Protein AF-A0A0R2RCE5-F1 (afdb_monomer_lite)

Radius of gyration: 25.69 Å; chains: 1; bounding box: 34×38×86 Å

Structure (mmCIF, N/CA/C/O backbone):
data_AF-A0A0R2RCE5-F1
#
_entry.id   AF-A0A0R2RCE5-F1
#
loop_
_atom_site.group_PDB
_atom_site.id
_atom_site.type_symbol
_atom_site.label_atom_id
_atom_site.label_alt_id
_atom_site.label_comp_id
_atom_site.label_asym_id
_atom_site.label_entity_id
_atom_site.label_seq_id
_atom_site.pdbx_PDB_ins_code
_atom_site.Cartn_x
_atom_site.Cartn_y
_atom_site.Cartn_z
_atom_site.occupancy
_atom_site.B_iso_or_equiv
_atom_site.auth_seq_id
_atom_site.auth_comp_id
_atom_site.auth_asym_id
_atom_site.auth_atom_id
_atom_site.pdbx_PDB_model_num
ATOM 1 N N . MET A 1 1 ? -6.340 14.696 70.735 1.00 50.94 1 MET A N 1
ATOM 2 C CA . MET A 1 1 ? -7.039 13.763 69.818 1.00 50.94 1 MET A CA 1
ATOM 3 C C . MET A 1 1 ? -7.741 14.456 68.640 1.00 50.94 1 MET A C 1
ATOM 5 O O . MET A 1 1 ? -7.541 14.007 67.523 1.00 50.94 1 MET A O 1
ATOM 9 N N . LYS A 1 2 ? -8.458 15.586 68.815 1.00 49.97 2 LYS A N 1
ATOM 10 C CA . LYS A 1 2 ? -9.109 16.328 67.699 1.00 49.97 2 LYS A CA 1
ATOM 11 C C . LYS A 1 2 ? -8.175 16.775 66.552 1.00 49.97 2 LYS A C 1
ATOM 13 O O . LYS A 1 2 ? -8.578 16.722 65.399 1.00 49.97 2 LYS A O 1
ATOM 18 N N . LYS A 1 3 ? -6.930 17.183 66.848 1.00 49.25 3 LYS A N 1
ATOM 19 C CA . LYS A 1 3 ? -5.961 17.637 65.8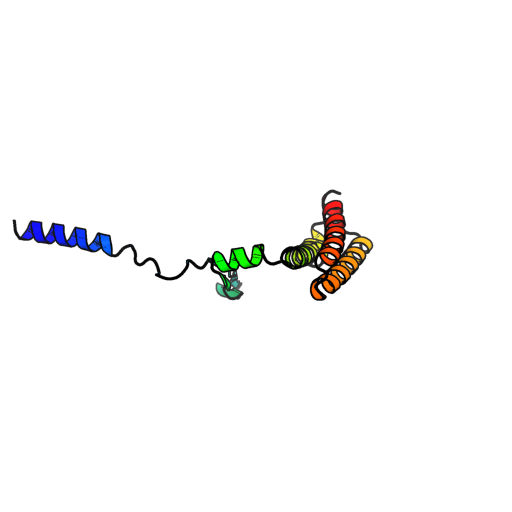24 1.00 49.25 3 LYS A CA 1
ATOM 20 C C . LYS A 1 3 ? -5.342 16.497 65.000 1.00 49.25 3 LYS A C 1
ATOM 22 O O . LYS A 1 3 ? -4.991 16.711 63.850 1.00 49.25 3 LYS A O 1
ATOM 27 N N . ILE A 1 4 ? -5.253 15.294 65.574 1.00 58.97 4 ILE A N 1
ATOM 28 C CA . ILE A 1 4 ? -4.759 14.092 64.880 1.00 58.97 4 ILE A CA 1
ATOM 29 C C . ILE A 1 4 ? -5.860 13.530 63.970 1.00 58.97 4 ILE A C 1
ATOM 31 O O . ILE A 1 4 ? -5.579 13.141 62.843 1.00 58.97 4 ILE A O 1
ATOM 35 N N . LEU A 1 5 ? -7.122 13.587 64.415 1.00 56.50 5 LEU A N 1
ATOM 36 C CA . LEU A 1 5 ? -8.277 13.178 63.612 1.00 56.50 5 LEU A CA 1
ATOM 37 C C . LEU A 1 5 ? -8.403 14.002 62.314 1.00 56.50 5 LEU A C 1
ATOM 39 O O . LEU A 1 5 ? -8.638 13.430 61.257 1.00 56.50 5 LEU A O 1
ATOM 43 N N . LEU A 1 6 ? -8.163 15.319 62.386 1.00 57.59 6 LEU A N 1
ATOM 44 C CA . LEU A 1 6 ? -8.193 16.228 61.229 1.00 57.59 6 LEU A CA 1
ATOM 45 C C . LEU A 1 6 ? -7.090 15.941 60.196 1.00 57.59 6 LEU A C 1
ATOM 47 O O . LEU A 1 6 ? -7.319 16.053 58.992 1.00 57.59 6 LEU A O 1
ATOM 51 N N . LEU A 1 7 ? -5.904 15.551 60.665 1.00 55.38 7 LEU A N 1
ATOM 52 C CA . LEU A 1 7 ? -4.747 15.256 59.818 1.00 55.38 7 LEU A CA 1
ATOM 53 C C . LEU A 1 7 ? -4.936 13.943 59.049 1.00 55.38 7 LEU A C 1
ATOM 55 O O . LEU A 1 7 ? -4.624 13.872 57.864 1.00 55.38 7 LEU A O 1
ATOM 59 N N . VAL A 1 8 ? -5.533 12.938 59.692 1.00 57.84 8 VAL A N 1
ATOM 60 C CA . VAL A 1 8 ? -5.868 11.662 59.046 1.00 57.84 8 VAL A CA 1
ATOM 61 C C . VAL A 1 8 ? -6.969 11.855 57.998 1.00 57.84 8 VAL A C 1
ATOM 63 O O . VAL A 1 8 ? -6.840 11.344 56.890 1.00 57.84 8 VAL A O 1
ATOM 66 N N . THR A 1 9 ? -7.996 12.669 58.265 1.00 56.50 9 THR A N 1
ATOM 67 C CA . THR A 1 9 ? -9.034 12.970 57.259 1.00 56.50 9 THR A CA 1
ATOM 68 C C . THR A 1 9 ? -8.499 13.713 56.031 1.00 56.50 9 THR A C 1
ATOM 70 O O . THR A 1 9 ? -8.963 13.454 54.924 1.00 56.50 9 THR A O 1
ATOM 73 N N . PHE A 1 10 ? -7.495 14.583 56.185 1.00 52.00 10 PHE A N 1
ATOM 74 C CA . PHE A 1 10 ? -6.913 15.329 55.060 1.00 52.00 10 PHE A CA 1
ATOM 75 C C . PHE A 1 10 ? -6.075 14.439 54.124 1.00 52.00 10 PHE A C 1
ATOM 77 O O . PHE A 1 10 ? -6.052 14.665 52.918 1.00 52.00 10 PHE A O 1
ATOM 84 N N . ILE A 1 11 ? -5.437 13.395 54.668 1.00 55.91 11 ILE A N 1
ATOM 85 C CA . ILE A 1 11 ? -4.641 12.420 53.902 1.00 55.91 11 ILE A CA 1
ATOM 86 C C . ILE A 1 11 ? -5.544 11.450 53.118 1.00 55.91 11 ILE A C 1
ATOM 88 O O . ILE A 1 11 ? -5.205 11.038 52.010 1.00 55.91 11 ILE A O 1
ATOM 92 N N . PHE A 1 12 ? -6.726 11.116 53.646 1.00 51.38 12 PHE A N 1
ATOM 93 C CA . PHE A 1 12 ? -7.684 10.283 52.913 1.00 51.38 12 PHE A CA 1
ATOM 94 C C . PHE A 1 12 ? -8.351 11.031 51.748 1.00 51.38 12 PHE A C 1
ATOM 96 O O . PHE A 1 12 ? -8.589 10.426 50.709 1.00 51.38 12 PHE A O 1
ATOM 103 N N . LEU A 1 13 ? -8.591 12.341 51.862 1.00 52.22 13 LEU A N 1
ATOM 104 C CA . LEU A 1 13 ? -9.204 13.147 50.793 1.00 52.22 13 LEU A CA 1
ATOM 105 C C . LEU A 1 13 ? -8.289 13.366 49.573 1.00 52.22 13 LEU A C 1
ATOM 107 O O . LEU A 1 13 ? -8.789 13.439 48.452 1.00 52.22 13 LEU A O 1
ATOM 111 N N . SER A 1 14 ? -6.964 13.412 49.746 1.00 49.91 14 SER A N 1
ATOM 112 C CA . SER A 1 14 ? -6.022 13.583 48.625 1.00 49.91 14 SER A CA 1
ATOM 113 C C . SER A 1 14 ? -5.834 12.320 47.777 1.00 49.91 14 SER A C 1
ATOM 115 O O . SER A 1 14 ? -5.351 12.411 46.651 1.00 49.91 14 SER A O 1
ATOM 117 N N . SER A 1 15 ? -6.259 11.154 48.274 1.00 48.84 15 SER A N 1
ATOM 118 C CA . SER A 1 15 ? -6.153 9.881 47.546 1.00 48.84 15 SER A CA 1
ATOM 119 C C . SER A 1 15 ? -7.288 9.662 46.533 1.00 48.84 15 SER A C 1
ATOM 121 O O . SER A 1 15 ? -7.165 8.813 45.655 1.00 48.84 15 SER A O 1
ATOM 123 N N . PHE A 1 16 ? -8.377 10.438 46.607 1.00 49.19 16 PHE A N 1
ATOM 124 C CA . PHE A 1 16 ? -9.506 10.335 45.669 1.00 49.19 16 PHE A CA 1
ATOM 125 C C . PHE A 1 16 ? -9.383 11.260 44.447 1.00 49.19 16 PHE A C 1
ATOM 127 O O . PHE A 1 16 ? -10.103 11.075 43.471 1.00 49.19 16 PHE A O 1
ATOM 134 N N . ALA A 1 17 ? -8.464 12.232 44.459 1.00 49.66 17 ALA A N 1
ATOM 135 C CA . ALA A 1 17 ? -8.325 13.214 43.377 1.00 49.66 17 ALA A CA 1
ATOM 136 C C . ALA A 1 17 ? -7.426 12.753 42.209 1.00 49.66 17 ALA A C 1
ATOM 138 O O . ALA A 1 17 ? -7.323 13.455 41.207 1.00 49.66 17 ALA A O 1
ATOM 139 N N . ALA A 1 18 ? -6.774 11.587 42.312 1.00 49.12 18 ALA A N 1
ATOM 140 C CA . ALA A 1 18 ? -5.822 11.115 41.300 1.00 49.12 18 ALA A CA 1
ATOM 141 C C . ALA A 1 18 ? -6.466 10.382 40.106 1.00 49.12 18 ALA A C 1
ATOM 143 O O . ALA A 1 18 ? -5.775 10.090 39.136 1.00 49.12 18 ALA A O 1
ATOM 144 N N . ASN A 1 19 ? -7.775 10.115 40.142 1.00 50.50 19 ASN A N 1
ATOM 145 C CA . ASN A 1 19 ? -8.496 9.456 39.051 1.00 50.50 19 ASN A CA 1
ATOM 146 C C . ASN A 1 19 ? -9.570 10.374 38.461 1.00 50.50 19 ASN A C 1
ATOM 148 O O . ASN A 1 19 ? -10.737 10.006 38.377 1.00 50.50 19 ASN A O 1
ATOM 152 N N . ALA A 1 20 ? -9.179 11.559 37.993 1.00 47.56 20 ALA A N 1
ATOM 153 C CA . ALA A 1 20 ? -9.907 12.187 36.894 1.00 47.56 20 ALA A CA 1
ATOM 154 C C . ALA A 1 20 ? -9.504 11.473 35.589 1.00 47.56 20 ALA A C 1
ATOM 156 O O . ALA A 1 20 ? -8.855 12.047 34.717 1.00 47.56 20 ALA A O 1
ATOM 157 N N . ALA A 1 21 ? -9.817 10.176 35.495 1.00 47.44 21 ALA A N 1
ATOM 158 C CA . ALA A 1 21 ? -9.806 9.475 34.223 1.00 47.44 21 ALA A CA 1
ATOM 159 C C . ALA A 1 21 ? -10.918 10.112 33.392 1.00 47.44 21 ALA A C 1
ATOM 161 O O . ALA A 1 21 ? -12.068 10.159 33.825 1.00 47.44 21 ALA A O 1
ATOM 162 N N . SER A 1 22 ? -10.553 10.690 32.251 1.00 53.78 22 SER A N 1
ATOM 163 C CA . SER A 1 22 ? -11.513 11.253 31.313 1.00 53.78 22 SER A CA 1
ATOM 164 C C . SER A 1 22 ? -12.595 10.214 31.033 1.00 53.78 22 SER A C 1
ATOM 166 O O . SER A 1 22 ? -12.288 9.141 30.524 1.00 53.78 22 SER A O 1
ATOM 168 N N . ASP A 1 23 ? -13.844 10.554 31.328 1.00 55.38 23 ASP A N 1
ATOM 169 C CA . ASP A 1 23 ? -15.050 9.739 31.117 1.00 55.38 23 ASP A CA 1
ATOM 170 C C . ASP A 1 23 ? -15.362 9.476 29.618 1.00 55.38 23 ASP A C 1
ATOM 172 O O . ASP A 1 23 ? -16.473 9.114 29.241 1.00 55.38 23 ASP A O 1
ATOM 176 N N . GLY A 1 24 ? -14.392 9.708 28.727 1.00 62.53 24 GLY A N 1
ATOM 177 C CA . GLY A 1 24 ? -14.486 9.499 27.287 1.00 62.53 24 GLY A CA 1
ATOM 178 C C . GLY A 1 24 ? -13.526 8.406 26.828 1.00 62.53 24 GLY A C 1
ATOM 179 O O . GLY A 1 24 ? -12.439 8.260 27.386 1.00 62.53 24 GLY A O 1
ATOM 180 N N . GLU A 1 25 ? -13.920 7.652 25.798 1.00 71.00 25 GLU A N 1
ATOM 181 C CA . GLU A 1 25 ? -13.081 6.619 25.176 1.00 71.00 25 GLU A CA 1
ATOM 182 C C . GLU A 1 25 ? -11.646 7.123 24.953 1.00 71.00 25 GLU A C 1
ATOM 184 O O . GLU A 1 25 ? -11.435 8.197 24.381 1.00 71.00 25 GLU A O 1
ATOM 189 N N . GLN A 1 26 ? -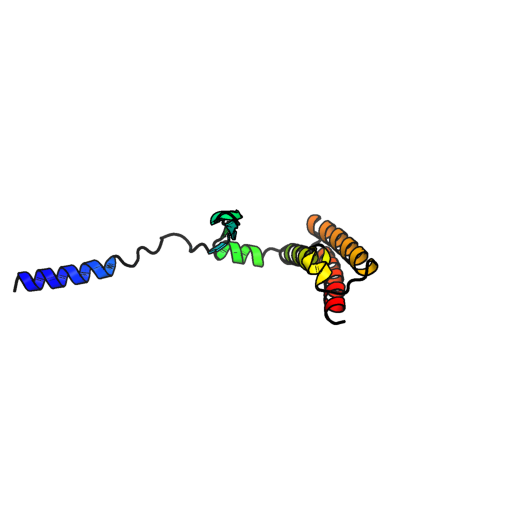10.656 6.351 25.407 1.00 79.56 26 GLN A N 1
ATOM 190 C CA . GLN A 1 26 ? -9.242 6.701 25.301 1.00 79.56 26 GLN A CA 1
ATOM 191 C C . GLN A 1 26 ? -8.852 6.884 23.823 1.00 79.56 26 GLN A C 1
ATOM 193 O O . GLN A 1 26 ? -8.869 5.935 23.038 1.00 79.56 26 GLN A O 1
ATOM 198 N N . LYS A 1 27 ? -8.504 8.117 23.437 1.00 84.44 27 LYS A N 1
ATOM 199 C CA . LYS A 1 27 ? -8.083 8.464 22.071 1.00 84.44 27 LYS A CA 1
ATOM 200 C C . LYS A 1 27 ? -6.565 8.453 21.953 1.00 84.44 27 LYS A C 1
ATOM 202 O O . LYS A 1 27 ? -5.872 9.085 22.748 1.00 84.44 27 LYS A O 1
ATOM 207 N N . ILE A 1 28 ? -6.054 7.794 20.918 1.00 81.38 28 ILE A N 1
ATOM 208 C CA . ILE A 1 28 ? -4.643 7.835 20.534 1.00 81.38 28 ILE A CA 1
ATOM 209 C C . ILE A 1 28 ? -4.482 8.898 19.451 1.00 81.38 28 ILE A C 1
ATOM 211 O O . ILE A 1 28 ? -5.106 8.828 18.392 1.00 81.38 28 ILE A O 1
ATOM 215 N N . CYS A 1 29 ? -3.636 9.893 19.713 1.00 85.06 29 CYS A N 1
ATOM 216 C CA . CYS A 1 29 ? -3.363 10.988 18.789 1.00 85.06 29 CYS A CA 1
ATOM 217 C C . CYS A 1 29 ? -1.989 10.827 18.141 1.00 85.06 29 CYS A C 1
ATOM 219 O O . CYS A 1 29 ? -0.989 10.615 18.821 1.00 85.06 29 CYS A O 1
ATOM 221 N N . SER A 1 30 ? -1.933 10.971 16.817 1.00 79.19 30 SER A N 1
ATOM 222 C CA . SER A 1 30 ? -0.686 10.988 16.050 1.00 79.19 30 SER A CA 1
ATOM 223 C C . SER A 1 30 ? -0.538 12.320 15.320 1.00 79.19 30 SER A C 1
ATOM 225 O O . SER A 1 30 ? -1.430 12.743 14.592 1.00 79.19 30 SER A O 1
ATOM 227 N N . GLY A 1 31 ? 0.596 12.989 15.503 1.00 81.88 31 GLY A N 1
ATOM 228 C CA . GLY A 1 31 ? 0.947 14.256 14.856 1.00 81.88 31 GLY A CA 1
ATOM 229 C C . GLY A 1 31 ? 2.435 14.276 14.522 1.00 81.88 31 GLY A C 1
ATOM 230 O O . GLY A 1 31 ? 3.153 13.336 14.860 1.00 81.88 31 GLY A O 1
ATOM 231 N N . LEU A 1 32 ? 2.895 15.308 13.820 1.00 83.06 32 LEU A N 1
ATOM 232 C CA . LEU A 1 32 ? 4.328 15.558 13.654 1.00 83.06 32 LEU A CA 1
ATOM 233 C C . LEU A 1 32 ? 4.602 17.020 13.979 1.00 83.06 32 LEU A C 1
ATOM 235 O O . LEU A 1 32 ? 3.978 17.910 13.403 1.00 83.06 32 LEU A O 1
ATOM 239 N N . ALA A 1 33 ? 5.549 17.254 14.874 1.00 85.00 33 ALA A N 1
ATOM 240 C CA . ALA A 1 33 ? 6.058 18.576 15.179 1.00 85.00 33 ALA A CA 1
ATOM 241 C C . ALA A 1 33 ? 7.583 18.522 15.182 1.00 85.00 33 ALA A C 1
ATOM 243 O O . ALA A 1 33 ? 8.162 17.535 15.632 1.00 85.00 33 ALA A O 1
ATOM 244 N N . ASN A 1 34 ? 8.202 19.566 14.645 1.00 88.38 34 ASN A N 1
ATOM 245 C CA . ASN A 1 34 ? 9.646 19.686 14.506 1.00 88.38 34 ASN A CA 1
ATOM 246 C C . ASN A 1 34 ? 10.090 21.071 14.978 1.00 88.38 34 ASN A C 1
ATOM 248 O O . ASN A 1 34 ? 9.330 22.038 14.9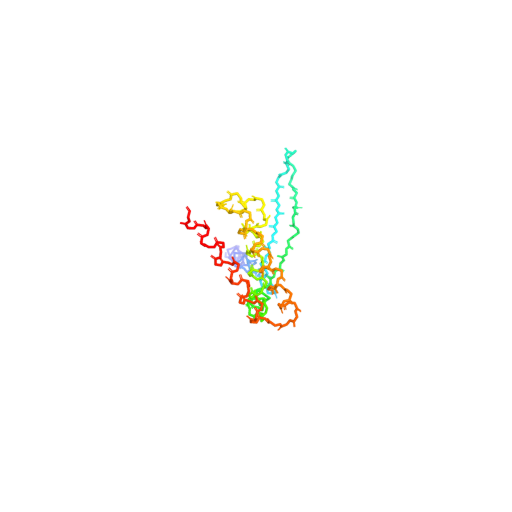16 1.00 88.38 34 ASN A O 1
ATOM 252 N N . TRP A 1 35 ? 11.345 21.161 15.402 1.00 86.19 35 TRP A N 1
ATOM 253 C CA . TRP A 1 35 ? 12.026 22.439 15.569 1.00 86.19 35 TRP A CA 1
ATOM 254 C C . TRP A 1 35 ? 12.435 22.969 14.194 1.00 86.19 35 TRP A C 1
ATOM 256 O O . TRP A 1 35 ? 12.956 22.212 13.372 1.00 86.19 35 TRP A O 1
ATOM 266 N N . THR A 1 36 ? 12.168 24.242 13.922 1.00 84.06 36 THR A N 1
ATOM 267 C CA . THR A 1 36 ? 12.721 24.932 12.755 1.00 84.06 36 THR A CA 1
ATOM 268 C C . THR A 1 36 ? 14.210 25.192 12.959 1.00 84.06 36 THR A C 1
ATOM 270 O O . THR A 1 36 ? 14.709 25.148 14.084 1.00 84.06 36 THR A O 1
ATOM 273 N N . GLU A 1 37 ? 14.923 25.496 11.874 1.00 85.81 37 GLU A N 1
ATOM 274 C CA . GLU A 1 37 ? 16.335 25.902 11.944 1.00 85.81 37 GLU A CA 1
ATOM 275 C C . GLU A 1 37 ? 16.527 27.161 12.809 1.00 85.81 37 GLU A C 1
ATOM 277 O O . GLU A 1 37 ? 17.530 27.283 13.506 1.00 85.81 37 GLU A O 1
ATOM 282 N N . ASP A 1 38 ? 15.510 28.027 12.857 1.00 88.69 38 ASP A N 1
ATOM 283 C CA . ASP A 1 38 ? 15.470 29.241 13.682 1.00 88.69 38 ASP A CA 1
ATOM 284 C C . ASP A 1 38 ? 15.130 28.976 15.165 1.00 88.69 38 ASP A C 1
ATOM 286 O O . ASP A 1 38 ? 15.020 29.908 15.960 1.00 88.69 38 ASP A O 1
ATOM 290 N N . GLY A 1 39 ? 14.936 27.710 15.555 1.00 88.75 39 GLY A N 1
ATOM 291 C CA . GLY A 1 39 ? 14.649 27.312 16.934 1.00 88.75 39 GLY A CA 1
ATOM 292 C C . GLY A 1 39 ? 13.184 27.447 17.364 1.00 88.75 39 GLY A C 1
ATOM 293 O O . GLY A 1 39 ? 12.893 27.358 18.555 1.00 88.75 39 GLY A O 1
ATOM 294 N N . GLU A 1 40 ? 12.241 27.621 16.436 1.00 89.31 40 GLU A N 1
ATOM 295 C CA . GLU A 1 40 ? 10.807 27.634 16.748 1.00 89.31 40 GLU A CA 1
ATOM 296 C C . GLU A 1 40 ? 10.225 26.218 16.690 1.00 89.31 40 GLU A C 1
ATOM 298 O O . GLU A 1 40 ? 10.430 25.481 15.727 1.00 89.31 40 GLU A O 1
ATOM 303 N N . PHE A 1 41 ? 9.433 25.827 17.688 1.00 86.12 41 PHE A N 1
ATOM 304 C CA . PHE A 1 41 ? 8.690 24.570 17.622 1.00 86.12 41 PHE A CA 1
ATOM 305 C C . PHE A 1 41 ? 7.446 24.745 16.742 1.00 86.12 41 PHE A C 1
ATOM 307 O O . PHE A 1 41 ? 6.530 25.487 17.102 1.00 86.12 41 PHE A O 1
ATOM 314 N N . LYS A 1 42 ? 7.390 24.058 15.595 1.00 85.19 42 LYS A N 1
ATOM 315 C CA . LYS A 1 42 ? 6.247 24.107 14.670 1.00 85.19 42 LYS A CA 1
ATOM 316 C C . LYS A 1 42 ? 5.597 22.745 14.506 1.00 85.19 42 LYS A C 1
ATOM 318 O O . LYS A 1 42 ? 6.252 21.733 14.248 1.00 85.19 42 LYS A O 1
ATOM 323 N N . GLN A 1 43 ? 4.271 22.737 14.594 1.00 81.75 43 GLN A N 1
ATOM 324 C CA . GLN A 1 43 ? 3.469 21.585 14.218 1.00 81.75 43 GLN A CA 1
ATOM 325 C C . GLN A 1 43 ? 3.422 21.494 12.691 1.00 81.75 43 GLN A C 1
ATOM 327 O O . GLN A 1 43 ? 2.836 22.333 12.017 1.00 81.75 43 GLN A O 1
ATOM 332 N N . VAL A 1 44 ? 4.092 20.480 12.147 1.00 79.62 44 VAL A N 1
ATOM 333 C CA . VAL A 1 44 ? 4.211 20.243 10.700 1.00 79.62 44 VAL A CA 1
ATOM 334 C C . VAL A 1 44 ? 2.989 19.488 10.175 1.00 79.62 44 VAL A C 1
ATOM 336 O O . VAL A 1 44 ? 2.631 19.601 9.005 1.00 79.62 44 VAL A O 1
ATOM 339 N N 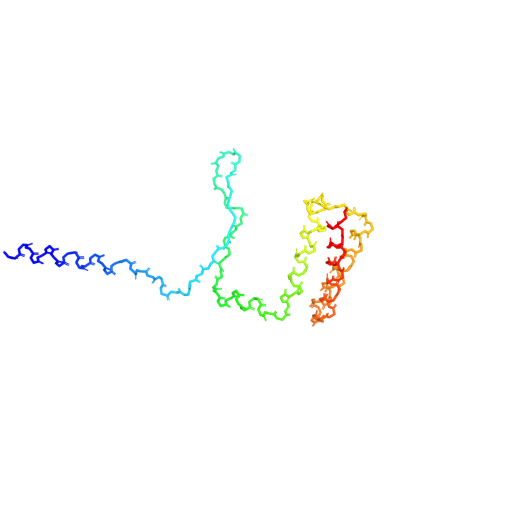. ARG A 1 45 ? 2.343 18.701 11.040 1.00 78.12 45 ARG A N 1
ATOM 340 C CA . ARG A 1 45 ? 1.111 17.983 10.729 1.00 78.12 45 ARG A CA 1
ATOM 341 C C . ARG A 1 45 ? 0.191 17.961 11.939 1.00 78.12 45 ARG A C 1
ATOM 343 O O . ARG A 1 45 ? 0.598 17.504 13.015 1.00 78.12 45 ARG A O 1
ATOM 350 N N . ASP A 1 46 ? -1.048 18.385 11.718 1.00 79.44 46 ASP A N 1
ATOM 351 C CA . ASP A 1 46 ? -2.108 18.350 12.720 1.00 79.44 46 ASP A CA 1
ATOM 352 C C . ASP A 1 46 ? -2.260 16.955 13.324 1.00 79.44 46 ASP A C 1
ATOM 354 O O . ASP A 1 46 ? -2.080 15.927 12.656 1.00 79.44 46 ASP A O 1
ATOM 358 N N . SER A 1 47 ? -2.551 16.920 14.622 1.00 77.88 47 SER A N 1
ATOM 359 C CA . SER A 1 47 ? -2.765 15.674 15.337 1.00 77.88 47 SER A CA 1
ATOM 360 C C . SER A 1 47 ? -4.087 15.058 14.895 1.00 77.88 47 SER A C 1
ATOM 362 O O . SER A 1 47 ? -5.164 15.605 15.124 1.00 77.88 47 SER A O 1
ATOM 364 N N . LYS A 1 48 ? -4.018 13.875 14.286 1.00 83.81 48 LYS A N 1
ATOM 365 C CA . LYS A 1 48 ? -5.196 13.045 14.060 1.00 83.81 48 LYS A CA 1
ATOM 366 C C . LYS A 1 48 ? -5.346 12.099 15.241 1.00 83.81 48 LYS A C 1
ATOM 368 O O . LYS A 1 48 ? -4.465 11.272 15.484 1.00 83.81 48 LYS A O 1
ATOM 373 N N . CYS A 1 49 ? -6.447 12.244 15.962 1.00 87.50 49 CYS A N 1
ATOM 374 C CA . CYS A 1 49 ? -6.829 11.356 17.050 1.00 87.50 49 CYS A CA 1
ATOM 375 C C . CYS A 1 49 ? -7.809 10.301 16.545 1.00 87.50 49 CYS A C 1
ATOM 377 O O . CYS A 1 49 ? -8.669 10.613 15.724 1.00 87.50 49 CYS A O 1
ATOM 379 N N . MET A 1 50 ? -7.668 9.074 17.032 1.00 89.06 50 MET A N 1
ATOM 380 C CA . MET A 1 50 ? -8.628 7.996 16.815 1.00 89.06 50 MET A CA 1
ATOM 381 C C . MET A 1 50 ? -8.846 7.218 18.111 1.00 89.06 50 MET A C 1
ATOM 383 O O . MET A 1 50 ? -7.924 7.107 18.923 1.00 89.06 50 MET A O 1
ATOM 387 N N . THR A 1 51 ? -10.050 6.703 18.325 1.00 90.88 51 THR A N 1
ATOM 388 C CA . THR A 1 51 ? -10.319 5.723 19.385 1.00 90.88 51 THR A CA 1
ATOM 389 C C . THR A 1 51 ? -9.826 4.341 18.956 1.00 90.88 51 THR A C 1
ATOM 391 O O . THR A 1 51 ? -9.601 4.082 17.770 1.00 90.88 51 THR A O 1
ATOM 394 N N . GLU A 1 52 ? -9.677 3.423 19.911 1.00 88.44 52 GLU A N 1
ATOM 395 C CA . GLU A 1 52 ? -9.376 2.021 19.593 1.00 88.44 52 GLU A CA 1
ATOM 396 C C . GLU A 1 52 ? -10.464 1.410 18.694 1.00 88.44 52 GLU A C 1
ATOM 398 O O . GLU A 1 52 ? -10.156 0.707 17.735 1.00 88.44 52 GLU A O 1
ATOM 403 N N . ALA A 1 53 ? -11.738 1.739 18.935 1.00 90.25 53 ALA A N 1
ATOM 404 C CA . ALA A 1 53 ? -12.849 1.261 18.115 1.00 90.25 53 ALA A CA 1
ATOM 405 C C . ALA A 1 53 ? -12.746 1.744 16.656 1.00 90.25 53 ALA A C 1
ATOM 407 O O . ALA A 1 53 ? -12.927 0.954 15.729 1.00 90.25 53 ALA A O 1
ATOM 408 N N . GLU A 1 54 ? -12.398 3.015 16.436 1.00 91.50 54 GLU A N 1
ATOM 409 C CA . GLU A 1 54 ? -12.161 3.565 15.095 1.00 91.50 54 GLU A CA 1
ATOM 410 C C . GLU A 1 54 ? -10.958 2.903 14.412 1.00 91.50 54 GLU A C 1
ATOM 412 O O . GLU A 1 54 ? -11.005 2.609 13.213 1.00 91.50 54 GLU A O 1
ATOM 417 N N . TYR A 1 55 ? -9.889 2.631 15.165 1.00 89.44 55 TYR A N 1
ATOM 418 C CA . TYR A 1 55 ? -8.712 1.939 14.649 1.00 89.44 55 TYR A CA 1
ATOM 419 C C . TYR A 1 55 ? -9.034 0.502 14.223 1.00 89.44 55 TYR A C 1
ATOM 421 O O . TYR A 1 55 ? -8.711 0.100 13.104 1.00 89.44 55 TYR A O 1
ATOM 429 N N . GLN A 1 56 ? -9.743 -0.254 15.063 1.00 92.50 56 GLN A N 1
ATOM 430 C CA . GLN A 1 56 ? -10.192 -1.607 14.734 1.00 92.50 56 GLN A CA 1
ATOM 431 C C . GLN A 1 56 ? -11.158 -1.610 13.545 1.00 92.50 56 GLN A C 1
ATOM 433 O O . GLN A 1 56 ? -11.045 -2.462 12.665 1.00 92.50 56 GLN A O 1
ATOM 438 N N . ALA A 1 57 ? -12.073 -0.643 13.454 1.00 94.31 57 ALA A N 1
ATOM 439 C CA . ALA A 1 57 ? -12.951 -0.500 12.293 1.00 94.31 57 ALA A CA 1
ATOM 440 C C . ALA A 1 57 ? -12.158 -0.228 11.003 1.00 94.31 57 ALA A C 1
ATOM 442 O O . ALA A 1 57 ? -12.479 -0.784 9.953 1.00 94.31 57 ALA A O 1
ATOM 443 N N . TYR A 1 58 ? -11.094 0.577 11.075 1.00 91.31 58 TYR A N 1
ATOM 444 C CA . TYR A 1 58 ? -10.188 0.800 9.950 1.00 91.31 58 TYR A CA 1
ATOM 445 C C . TYR A 1 58 ? -9.454 -0.482 9.534 1.00 91.31 58 TYR A C 1
ATOM 447 O O . TYR A 1 58 ? -9.441 -0.805 8.345 1.00 91.31 58 TYR A O 1
ATOM 455 N N . LEU A 1 59 ? -8.882 -1.235 10.479 1.00 93.31 59 LEU A N 1
ATOM 456 C CA . LEU A 1 59 ? -8.186 -2.495 10.181 1.00 93.31 59 LEU A CA 1
ATOM 457 C C . LEU A 1 59 ? -9.120 -3.553 9.581 1.00 93.31 59 LEU A C 1
ATOM 459 O O . LEU A 1 59 ? -8.722 -4.286 8.680 1.00 93.31 59 LEU A O 1
ATOM 463 N N . ASN A 1 60 ? -10.364 -3.603 10.057 1.00 95.75 60 ASN A N 1
ATOM 464 C CA . ASN A 1 60 ? -11.376 -4.555 9.603 1.00 95.75 60 ASN A CA 1
ATOM 465 C C . ASN A 1 60 ? -12.156 -4.075 8.369 1.00 95.75 60 ASN A C 1
ATOM 467 O O . ASN A 1 60 ? -13.054 -4.777 7.898 1.00 95.75 60 ASN A O 1
ATOM 471 N N . SER A 1 61 ? -11.848 -2.886 7.842 1.00 96.06 61 SER A N 1
ATOM 472 C CA . SER A 1 61 ? -12.523 -2.371 6.653 1.00 96.06 61 SER A CA 1
ATOM 473 C C . SER A 1 61 ? -12.228 -3.259 5.434 1.00 96.06 61 SER A C 1
ATOM 475 O O . SER A 1 61 ? -11.085 -3.686 5.249 1.00 96.06 61 SER A O 1
ATOM 477 N N . PRO A 1 62 ? -13.221 -3.538 4.565 1.00 96.62 62 PRO A N 1
ATOM 478 C CA . PRO A 1 62 ? -13.017 -4.420 3.414 1.00 96.62 62 PRO A CA 1
ATOM 479 C C . PRO A 1 62 ? -11.896 -3.959 2.476 1.00 96.62 62 PRO A C 1
ATOM 481 O O . PRO A 1 62 ? -11.220 -4.784 1.872 1.00 96.62 62 PRO A O 1
ATOM 484 N N . ASP A 1 63 ? -11.685 -2.647 2.366 1.00 96.50 63 ASP A N 1
ATOM 485 C CA . ASP A 1 63 ? -10.690 -2.031 1.490 1.00 96.50 63 ASP A CA 1
ATOM 486 C C . ASP A 1 63 ? -9.349 -1.740 2.189 1.00 96.50 63 ASP A C 1
ATOM 488 O O . ASP A 1 63 ? -8.468 -1.101 1.600 1.00 96.50 63 ASP A O 1
ATOM 492 N N . TYR A 1 64 ? -9.160 -2.223 3.423 1.00 96.69 64 TYR A N 1
ATOM 493 C CA . TYR A 1 64 ? -7.932 -2.032 4.195 1.00 96.69 64 TYR A CA 1
ATOM 494 C C . TYR A 1 64 ? -6.687 -2.440 3.399 1.00 96.69 64 TYR A C 1
ATOM 496 O O . TYR A 1 64 ? -5.739 -1.661 3.298 1.00 96.69 64 TYR A O 1
ATOM 504 N N . LEU A 1 65 ? -6.697 -3.626 2.779 1.00 97.25 65 LEU A N 1
ATOM 505 C CA . LEU A 1 65 ? -5.553 -4.131 2.012 1.00 97.25 65 LEU A CA 1
ATOM 506 C C . LEU A 1 65 ? -5.278 -3.290 0.762 1.00 97.25 65 LEU A C 1
ATOM 508 O O . LEU A 1 65 ? -4.124 -2.953 0.500 1.00 97.25 65 LEU A O 1
ATOM 512 N N . CYS A 1 66 ? -6.323 -2.871 0.044 1.00 97.56 66 CYS A N 1
ATOM 513 C CA . CYS A 1 66 ? -6.201 -1.934 -1.073 1.00 97.56 66 CYS A CA 1
ATOM 514 C C . CYS A 1 66 ? -5.485 -0.643 -0.646 1.00 97.56 66 CYS A C 1
ATOM 516 O O . CYS A 1 66 ? -4.518 -0.230 -1.293 1.00 97.56 66 CYS A O 1
ATOM 518 N N . LYS A 1 67 ? -5.915 -0.021 0.460 1.00 97.00 67 LYS A N 1
ATOM 519 C CA . LYS A 1 67 ? -5.291 1.199 1.005 1.00 97.00 67 LYS A CA 1
ATOM 520 C C . LYS A 1 67 ? -3.860 0.944 1.469 1.00 97.00 67 LYS A C 1
ATOM 522 O O . LYS A 1 67 ? -2.956 1.730 1.181 1.00 97.00 67 LYS A O 1
ATOM 527 N N . TYR A 1 68 ? -3.650 -0.145 2.200 1.00 96.81 68 TYR A N 1
ATOM 528 C CA . TYR A 1 68 ? -2.361 -0.502 2.776 1.00 96.81 68 TYR A CA 1
ATOM 529 C C . TYR A 1 68 ? -1.308 -0.743 1.688 1.00 96.81 68 TYR A C 1
ATOM 531 O O . TYR A 1 68 ? -0.235 -0.137 1.731 1.00 96.81 68 TYR A O 1
ATOM 539 N N . TYR A 1 69 ? -1.621 -1.552 0.674 1.00 97.88 69 TYR A N 1
ATOM 540 C CA . TYR A 1 69 ? -0.683 -1.875 -0.399 1.00 97.88 69 TYR A CA 1
ATOM 541 C C . TYR A 1 69 ? -0.359 -0.674 -1.285 1.00 97.88 69 TYR A C 1
ATOM 543 O O . TYR A 1 69 ? 0.817 -0.447 -1.561 1.00 97.88 69 TYR A O 1
ATOM 551 N N . GLN A 1 70 ? -1.346 0.147 -1.661 1.00 97.50 70 GLN A N 1
ATOM 552 C CA . GLN A 1 70 ? -1.090 1.390 -2.407 1.00 97.50 70 GLN A CA 1
ATOM 553 C C . GLN A 1 70 ? -0.115 2.308 -1.655 1.00 97.50 70 GLN A C 1
ATOM 555 O O . GLN A 1 70 ? 0.868 2.779 -2.229 1.00 97.50 70 GLN A O 1
ATOM 560 N N . ASN A 1 71 ? -0.340 2.506 -0.351 1.00 95.50 71 ASN A N 1
ATOM 561 C CA . ASN A 1 71 ? 0.546 3.309 0.492 1.00 95.50 71 ASN A CA 1
ATOM 562 C C . ASN A 1 71 ? 1.950 2.705 0.612 1.00 95.50 71 ASN A C 1
ATOM 564 O O . ASN A 1 71 ? 2.933 3.446 0.624 1.00 95.50 71 ASN A O 1
ATOM 568 N N . SER A 1 72 ? 2.061 1.379 0.714 1.00 94.56 72 SER A N 1
ATOM 569 C CA . SER A 1 72 ? 3.354 0.691 0.749 1.00 94.56 72 SER A CA 1
ATOM 570 C C . SER A 1 72 ? 4.114 0.892 -0.560 1.00 94.56 72 SER A C 1
ATOM 572 O O . SER A 1 72 ? 5.265 1.311 -0.536 1.00 94.56 72 SER A O 1
ATOM 574 N N . ILE A 1 73 ? 3.469 0.669 -1.707 1.00 96.19 73 ILE A N 1
ATOM 575 C CA . ILE A 1 73 ? 4.097 0.818 -3.027 1.00 96.19 73 ILE A CA 1
ATOM 576 C C . ILE A 1 73 ? 4.604 2.249 -3.227 1.00 96.19 73 ILE A C 1
ATOM 578 O O . ILE A 1 73 ? 5.747 2.436 -3.647 1.00 96.19 73 ILE A O 1
ATOM 582 N N . TRP A 1 74 ? 3.805 3.255 -2.858 1.00 94.81 74 TRP A N 1
ATOM 583 C CA . TRP A 1 74 ? 4.211 4.659 -2.945 1.00 94.81 74 TRP A CA 1
ATOM 584 C C . TRP A 1 74 ? 5.479 4.953 -2.128 1.00 94.81 74 TRP A C 1
ATOM 586 O O . TRP A 1 74 ? 6.415 5.590 -2.620 1.00 94.81 74 TRP A O 1
ATOM 596 N N . LYS A 1 75 ? 5.545 4.455 -0.885 1.00 91.69 75 LYS A N 1
ATOM 597 C CA . LYS A 1 75 ? 6.710 4.653 -0.007 1.00 91.69 75 LYS A CA 1
ATOM 598 C C . LYS A 1 75 ? 7.988 4.061 -0.597 1.00 91.69 75 LYS A C 1
ATOM 600 O O . LYS A 1 75 ? 9.031 4.703 -0.501 1.00 91.69 75 LYS A O 1
ATOM 605 N N . GLU A 1 76 ? 7.897 2.872 -1.186 1.00 91.69 76 GLU A N 1
ATOM 606 C CA . GLU A 1 76 ? 9.067 2.113 -1.640 1.00 91.69 76 GLU A CA 1
ATOM 607 C C . GLU A 1 76 ? 9.514 2.477 -3.066 1.00 91.69 76 GLU A C 1
ATOM 609 O O . GLU A 1 76 ? 10.706 2.431 -3.350 1.00 91.69 76 GLU A O 1
ATOM 614 N N . SER A 1 77 ? 8.590 2.837 -3.965 1.00 89.81 77 SER A N 1
ATOM 615 C CA . SER A 1 77 ? 8.882 2.991 -5.405 1.00 89.81 77 SER A CA 1
ATOM 616 C C . SER A 1 77 ? 8.703 4.408 -5.957 1.00 89.81 77 SER A C 1
ATOM 618 O O . SER A 1 77 ? 9.270 4.741 -6.996 1.00 89.81 77 SER A O 1
ATOM 620 N N . GLU A 1 78 ? 7.960 5.283 -5.274 1.00 88.69 78 GLU A N 1
ATOM 621 C CA . GLU A 1 78 ? 7.691 6.645 -5.764 1.00 88.69 78 GLU A CA 1
ATOM 622 C C . GLU A 1 78 ? 8.435 7.713 -4.974 1.00 88.69 78 GLU A C 1
ATOM 624 O O . GLU A 1 78 ? 8.901 8.698 -5.553 1.00 88.69 78 GLU A O 1
ATOM 629 N N . ARG A 1 79 ? 8.586 7.516 -3.664 1.00 87.62 79 ARG A N 1
ATOM 630 C CA . ARG A 1 79 ? 9.317 8.445 -2.806 1.00 87.62 79 ARG A CA 1
ATOM 631 C C . ARG A 1 79 ? 10.811 8.409 -3.131 1.00 87.62 79 ARG A C 1
ATOM 633 O O . ARG A 1 79 ? 11.407 7.339 -3.195 1.00 87.62 79 ARG A O 1
ATOM 640 N N . GLU A 1 80 ? 11.433 9.584 -3.227 1.00 85.31 80 GLU A N 1
ATOM 641 C CA . GLU A 1 80 ? 12.869 9.724 -3.524 1.00 85.31 80 GLU A CA 1
ATOM 642 C C . GLU A 1 80 ? 13.774 8.887 -2.613 1.00 85.31 80 GLU A C 1
ATOM 644 O O . GLU A 1 80 ? 14.750 8.302 -3.071 1.00 85.31 80 GLU A O 1
ATOM 649 N N . TYR A 1 81 ? 13.438 8.789 -1.323 1.00 79.94 81 TYR A N 1
ATOM 650 C CA . TYR A 1 81 ? 14.181 7.939 -0.395 1.00 79.94 81 TYR A CA 1
ATOM 651 C C . TYR A 1 81 ? 14.026 6.442 -0.717 1.00 79.94 81 TYR A C 1
ATOM 653 O O . TYR A 1 81 ? 15.027 5.739 -0.803 1.00 79.94 81 TYR A O 1
ATOM 661 N N . GLY A 1 82 ? 12.798 5.968 -0.959 1.00 80.25 82 GLY A N 1
ATOM 662 C CA . GLY A 1 82 ? 12.532 4.560 -1.279 1.00 80.25 82 GLY A CA 1
ATOM 663 C C . GLY A 1 82 ? 13.199 4.121 -2.584 1.00 80.25 82 GLY A C 1
ATOM 664 O O . GLY A 1 82 ? 13.863 3.087 -2.619 1.00 80.25 82 GLY A O 1
ATOM 665 N N . LYS A 1 83 ? 13.147 4.968 -3.622 1.00 79.69 83 LYS A N 1
ATOM 666 C CA . LYS A 1 83 ? 13.833 4.727 -4.904 1.00 79.69 83 LYS A CA 1
ATOM 667 C C . LYS A 1 83 ? 15.345 4.566 -4.760 1.00 79.69 83 LYS A C 1
ATOM 669 O O . LYS A 1 83 ? 15.937 3.788 -5.493 1.00 79.69 83 LYS A O 1
ATOM 674 N N . LYS A 1 84 ? 15.969 5.318 -3.847 1.00 75.62 84 LYS A N 1
ATOM 675 C CA . LYS A 1 84 ? 17.421 5.267 -3.596 1.00 75.62 84 LYS A CA 1
ATOM 676 C C . LYS A 1 84 ? 17.827 4.097 -2.709 1.00 75.62 84 LYS A C 1
ATOM 678 O O . LYS A 1 84 ? 18.980 3.681 -2.754 1.00 75.62 84 LYS A O 1
ATOM 683 N N . GLN A 1 85 ? 16.905 3.598 -1.889 1.00 74.25 85 GLN A N 1
ATOM 684 C CA . GLN A 1 85 ? 17.178 2.518 -0.949 1.00 74.25 85 GLN A CA 1
ATOM 685 C C . GLN A 1 85 ? 17.392 1.170 -1.653 1.00 74.25 85 GLN A C 1
ATOM 687 O O . GLN A 1 85 ? 18.132 0.335 -1.136 1.00 74.25 85 GLN A O 1
ATOM 692 N N . TYR A 1 86 ? 16.803 0.965 -2.835 1.00 75.88 86 TYR A N 1
ATOM 693 C CA . TYR A 1 86 ? 16.923 -0.285 -3.589 1.00 75.88 86 TYR A CA 1
ATOM 694 C C . TYR A 1 86 ? 17.382 -0.033 -5.025 1.00 75.88 86 TYR A C 1
ATOM 696 O O . TYR A 1 86 ? 17.119 1.017 -5.606 1.00 75.88 86 TYR A O 1
ATOM 704 N N . LYS A 1 87 ? 18.066 -1.013 -5.621 1.00 81.06 87 LYS A N 1
ATOM 705 C CA . LYS A 1 87 ? 18.613 -0.917 -6.982 1.00 81.06 87 LYS A CA 1
ATOM 706 C C . LYS A 1 87 ? 17.538 -1.180 -8.043 1.00 81.06 87 LYS A C 1
ATOM 708 O O . LYS A 1 87 ? 17.624 -2.158 -8.781 1.00 81.06 87 LYS A O 1
ATOM 713 N N . TYR A 1 88 ? 16.513 -0.336 -8.111 1.00 87.50 88 TYR A N 1
ATOM 714 C CA . TYR A 1 88 ? 15.506 -0.446 -9.167 1.00 87.50 88 TYR A CA 1
ATOM 715 C C . TYR A 1 88 ? 16.095 -0.100 -10.532 1.00 87.50 88 TYR A C 1
ATOM 717 O O . TYR A 1 88 ? 16.803 0.899 -10.683 1.00 87.50 88 TYR A O 1
ATOM 725 N N . THR A 1 89 ? 15.741 -0.880 -11.549 1.00 90.88 89 THR A N 1
ATOM 726 C CA . THR A 1 89 ? 15.864 -0.422 -12.934 1.00 90.88 89 THR A CA 1
ATOM 727 C C . THR A 1 89 ? 14.686 0.490 -13.282 1.00 90.88 89 THR A C 1
ATOM 729 O O . THR A 1 89 ? 13.627 0.430 -12.654 1.00 90.88 89 THR A O 1
ATOM 732 N N . GLN A 1 90 ? 14.829 1.321 -14.319 1.00 91.12 90 GLN A N 1
ATOM 733 C CA . GLN A 1 90 ? 13.707 2.140 -14.791 1.00 91.12 90 GLN A CA 1
ATOM 734 C C . GLN A 1 90 ? 12.512 1.270 -15.221 1.00 91.12 90 GLN A C 1
ATOM 736 O O . GLN A 1 90 ? 11.369 1.605 -14.929 1.00 91.12 90 GLN A O 1
ATOM 741 N N . ALA A 1 91 ? 12.782 0.108 -15.827 1.00 93.00 91 ALA A N 1
ATOM 742 C CA . ALA A 1 91 ? 11.751 -0.847 -16.219 1.00 93.00 91 ALA A CA 1
ATOM 743 C C . ALA A 1 91 ? 10.970 -1.402 -15.012 1.00 93.00 91 ALA A C 1
ATOM 745 O O . ALA A 1 91 ? 9.755 -1.586 -15.107 1.00 93.00 91 ALA A O 1
ATOM 746 N N . ASP A 1 92 ? 11.635 -1.629 -13.873 1.00 93.06 92 ASP A N 1
ATOM 747 C CA . ASP A 1 92 ? 10.960 -2.052 -12.639 1.00 93.06 92 ASP A CA 1
ATOM 748 C C . ASP A 1 92 ? 10.010 -0.965 -12.136 1.00 93.06 92 ASP A C 1
ATOM 750 O O . ASP A 1 92 ? 8.855 -1.256 -11.824 1.00 93.06 92 ASP A O 1
ATOM 754 N N . LEU A 1 93 ? 10.475 0.290 -12.094 1.00 93.81 93 LEU A N 1
ATOM 755 C CA . LEU A 1 93 ? 9.670 1.428 -11.641 1.00 93.81 93 LEU A CA 1
ATOM 756 C C . LEU A 1 93 ? 8.443 1.645 -12.531 1.00 93.81 93 LEU A C 1
ATOM 758 O O . LEU A 1 93 ? 7.336 1.812 -12.015 1.00 93.81 93 LEU A O 1
ATOM 762 N N . ASP A 1 94 ? 8.616 1.588 -13.851 1.00 95.50 94 ASP A N 1
ATOM 763 C CA . ASP A 1 94 ? 7.518 1.755 -14.805 1.00 95.50 94 ASP A CA 1
ATOM 764 C C . ASP A 1 94 ? 6.484 0.631 -14.649 1.00 95.50 94 ASP A C 1
ATOM 766 O O . ASP A 1 94 ? 5.276 0.884 -14.601 1.00 95.50 94 ASP A O 1
ATOM 770 N N . LYS A 1 95 ? 6.946 -0.614 -14.478 1.00 96.94 95 LYS A N 1
ATOM 771 C CA . LYS A 1 95 ? 6.068 -1.769 -14.261 1.00 96.94 95 LYS A CA 1
ATOM 772 C C . LYS A 1 95 ? 5.317 -1.683 -12.933 1.00 96.94 95 LYS A C 1
ATOM 774 O O . LYS A 1 95 ? 4.112 -1.934 -12.903 1.00 96.94 95 LYS A O 1
ATOM 779 N N . ILE A 1 96 ? 5.996 -1.310 -11.847 1.00 96.62 96 ILE A N 1
ATOM 780 C CA . ILE A 1 96 ? 5.371 -1.094 -10.535 1.00 96.62 96 ILE A CA 1
ATOM 781 C C . ILE A 1 96 ? 4.295 -0.011 -10.636 1.00 96.62 96 ILE A C 1
ATOM 783 O O . ILE A 1 96 ? 3.195 -0.198 -10.115 1.00 96.62 96 ILE A O 1
ATOM 787 N N . LYS A 1 97 ? 4.579 1.092 -11.339 1.00 96.75 97 LYS A N 1
ATOM 788 C CA . LYS A 1 97 ? 3.624 2.185 -11.528 1.00 96.75 97 LYS A CA 1
ATOM 789 C C . LYS A 1 97 ? 2.359 1.714 -12.248 1.00 96.75 97 LYS A C 1
ATOM 791 O O . LYS A 1 97 ? 1.266 1.981 -11.758 1.00 96.75 97 LYS A O 1
ATOM 796 N N . VAL A 1 98 ? 2.493 0.991 -13.363 1.00 98.19 98 VAL A N 1
ATOM 797 C CA . VAL A 1 98 ? 1.340 0.450 -14.109 1.00 98.19 98 VAL A CA 1
ATOM 798 C C . VAL A 1 98 ? 0.502 -0.477 -13.227 1.00 98.19 98 VAL A C 1
ATOM 800 O O . VAL A 1 98 ? -0.707 -0.291 -13.122 1.00 98.19 98 VAL A O 1
ATOM 803 N N . LEU A 1 99 ? 1.139 -1.418 -12.524 1.00 98.44 99 LEU A N 1
ATOM 804 C CA . LEU A 1 99 ? 0.448 -2.345 -11.619 1.00 98.44 99 LEU A CA 1
ATOM 805 C C . LEU A 1 99 ? -0.273 -1.621 -10.476 1.00 98.44 99 LEU A C 1
ATOM 807 O O . LEU A 1 99 ? -1.386 -1.999 -10.107 1.00 98.44 99 LEU A O 1
ATOM 811 N N . LYS A 1 100 ? 0.341 -0.569 -9.922 1.00 98.12 100 LYS A N 1
ATOM 812 C CA . LYS A 1 100 ? -0.274 0.261 -8.883 1.00 98.12 100 LYS A CA 1
ATOM 813 C C . LYS A 1 100 ? -1.504 0.992 -9.411 1.00 98.12 100 LYS A C 1
ATOM 815 O O . LYS A 1 100 ? -2.531 0.988 -8.737 1.00 98.12 100 LYS A O 1
ATOM 820 N N . ASP A 1 101 ? -1.402 1.606 -10.586 1.00 98.19 101 ASP A N 1
ATOM 821 C CA . ASP A 1 101 ? -2.489 2.379 -11.189 1.00 98.19 101 ASP A CA 1
ATOM 822 C C . ASP A 1 101 ? -3.669 1.463 -11.577 1.00 98.19 101 ASP A C 1
ATOM 824 O O . ASP A 1 101 ? -4.816 1.775 -11.253 1.00 98.19 101 ASP A O 1
ATOM 828 N N . GLU A 1 102 ? -3.399 0.287 -12.162 1.00 98.25 102 GLU A N 1
ATOM 829 C CA . GLU A 1 102 ? -4.408 -0.754 -12.430 1.00 98.25 102 GLU A CA 1
ATOM 830 C C . GLU A 1 102 ? -5.079 -1.242 -11.140 1.00 98.25 102 GLU A C 1
ATOM 832 O O . GLU A 1 102 ? -6.308 -1.277 -11.035 1.00 98.25 102 GLU A O 1
ATOM 837 N N . GLY A 1 103 ? -4.273 -1.612 -10.140 1.00 98.38 103 GLY A N 1
ATOM 838 C CA . GLY A 1 103 ? -4.766 -2.115 -8.863 1.00 98.38 103 GLY A CA 1
ATOM 839 C C . GLY A 1 103 ? -5.609 -1.082 -8.122 1.00 98.38 103 GLY A C 1
ATOM 840 O O . GLY A 1 103 ? -6.675 -1.412 -7.602 1.00 98.38 103 GLY A O 1
ATOM 841 N N . LYS A 1 104 ? -5.184 0.186 -8.140 1.00 98.19 104 LYS A N 1
ATOM 842 C CA . LYS A 1 104 ? -5.950 1.306 -7.592 1.00 98.19 104 LYS A CA 1
ATOM 843 C C . LYS A 1 104 ? -7.294 1.462 -8.298 1.00 98.19 104 LYS A C 1
ATOM 845 O O . LYS A 1 104 ? -8.308 1.531 -7.613 1.00 98.19 104 LYS A O 1
ATOM 850 N N . ALA A 1 105 ? -7.317 1.482 -9.630 1.00 98.44 105 ALA A N 1
ATOM 851 C CA . ALA A 1 105 ? -8.558 1.639 -10.388 1.00 98.44 105 ALA A CA 1
ATOM 852 C C . ALA A 1 105 ? -9.568 0.518 -10.082 1.00 98.44 105 ALA A C 1
ATOM 854 O O . ALA A 1 105 ? -10.759 0.781 -9.924 1.00 98.44 105 ALA A O 1
ATOM 855 N N . LEU A 1 106 ? -9.097 -0.724 -9.933 1.00 98.62 106 LEU A N 1
ATOM 856 C CA . LEU A 1 106 ? -9.934 -1.863 -9.539 1.00 98.62 106 LEU A CA 1
ATOM 857 C C . LEU A 1 106 ? -10.463 -1.728 -8.105 1.00 98.62 106 LEU A C 1
ATOM 859 O O . LEU A 1 106 ? -11.652 -1.945 -7.871 1.00 98.62 106 LEU A O 1
ATOM 863 N N . CYS A 1 107 ? -9.607 -1.340 -7.156 1.00 97.94 107 CYS A N 1
ATOM 864 C CA . CYS A 1 107 ? -10.012 -1.081 -5.774 1.00 97.94 107 CYS A CA 1
ATOM 865 C C . CYS A 1 107 ? -11.058 0.044 -5.688 1.00 97.94 107 CYS A C 1
ATOM 867 O O . CYS A 1 107 ? -12.079 -0.128 -5.026 1.00 97.94 107 CYS A O 1
ATOM 869 N N . ASP A 1 108 ? -10.846 1.156 -6.398 1.00 97.75 108 ASP A N 1
ATOM 870 C CA . ASP A 1 108 ? -11.770 2.297 -6.441 1.00 97.75 108 ASP A CA 1
ATOM 871 C C . ASP A 1 108 ? -13.118 1.918 -7.087 1.00 97.75 108 ASP A C 1
ATOM 873 O O . ASP A 1 108 ? -14.162 2.449 -6.712 1.00 97.75 108 ASP A O 1
ATOM 877 N N . ALA A 1 109 ? -13.117 0.956 -8.016 1.00 98.00 109 ALA A N 1
ATOM 878 C CA . ALA A 1 109 ? -14.320 0.389 -8.629 1.00 98.00 109 ALA A CA 1
ATOM 879 C C . ALA A 1 109 ? -15.032 -0.669 -7.756 1.00 98.00 109 ALA A C 1
ATOM 881 O O . ALA A 1 109 ? -15.998 -1.286 -8.206 1.00 98.00 109 ALA A O 1
ATOM 882 N N . GLY A 1 110 ? -14.553 -0.932 -6.534 1.00 97.62 110 GLY A N 1
ATOM 883 C CA . GLY A 1 110 ? -15.116 -1.935 -5.622 1.00 97.62 110 GLY A CA 1
ATOM 884 C C . GLY A 1 110 ? -14.711 -3.382 -5.930 1.00 97.62 110 GLY A C 1
ATOM 885 O O . GLY A 1 110 ? -15.135 -4.305 -5.235 1.00 97.62 110 GLY A O 1
ATOM 886 N N . LYS A 1 111 ? -13.846 -3.610 -6.925 1.00 98.25 111 LYS A N 1
ATOM 887 C CA . LYS A 1 111 ? -13.303 -4.933 -7.275 1.00 98.25 111 LYS A CA 1
ATOM 888 C C . LYS A 1 111 ? -12.090 -5.272 -6.410 1.00 98.25 111 LYS A C 1
ATOM 890 O O . LYS A 1 111 ? -10.984 -5.484 -6.906 1.00 98.25 111 LYS A O 1
ATOM 895 N N . LEU A 1 112 ? -12.304 -5.307 -5.096 1.00 97.56 112 LEU A N 1
ATOM 896 C CA . LEU A 1 112 ? -11.229 -5.309 -4.098 1.00 97.56 112 LEU A CA 1
ATOM 897 C C . LEU A 1 112 ? -10.226 -6.451 -4.300 1.00 97.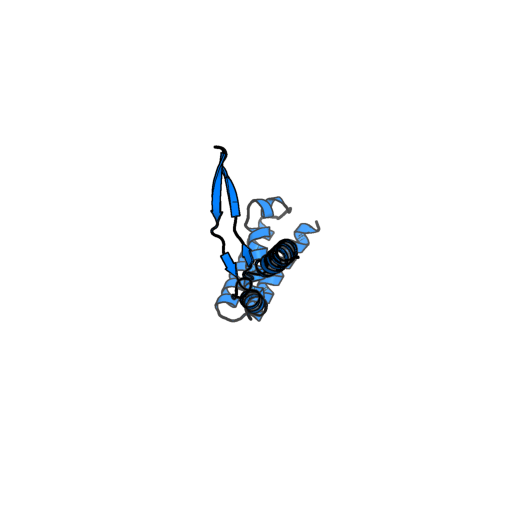56 112 LEU A C 1
ATOM 899 O O . LEU A 1 112 ? -9.030 -6.202 -4.338 1.00 97.56 112 LEU A O 1
ATOM 903 N N . LYS A 1 113 ? -10.688 -7.689 -4.522 1.00 97.81 113 LYS A N 1
ATOM 904 C CA . LYS A 1 113 ? -9.793 -8.848 -4.699 1.00 97.81 113 LYS A CA 1
ATOM 905 C C . LYS A 1 113 ? -8.960 -8.801 -5.977 1.00 97.81 113 LYS A C 1
ATOM 907 O O . LYS A 1 113 ? -7.791 -9.180 -5.949 1.00 97.81 113 LYS A O 1
ATOM 912 N N . GLU A 1 114 ? -9.530 -8.307 -7.073 1.00 98.31 114 GLU A N 1
ATOM 913 C CA . GLU A 1 114 ? -8.793 -8.111 -8.326 1.00 98.31 114 GLU A CA 1
ATOM 914 C C . GLU A 1 114 ? -7.746 -6.999 -8.164 1.00 98.31 114 GLU A C 1
ATOM 916 O O . GLU A 1 114 ? -6.594 -7.162 -8.570 1.00 98.31 114 GLU A O 1
ATOM 921 N N . GLY A 1 115 ? -8.122 -5.893 -7.512 1.00 98.38 115 GLY A N 1
ATOM 922 C CA . GLY A 1 115 ? -7.210 -4.788 -7.220 1.00 98.38 115 GLY A CA 1
ATOM 923 C C . GLY A 1 115 ? -6.076 -5.187 -6.276 1.00 98.38 115 GLY A C 1
ATOM 924 O O . GLY A 1 115 ? -4.910 -4.935 -6.572 1.00 98.38 115 GLY A O 1
ATOM 925 N N . GLU A 1 116 ? -6.391 -5.884 -5.182 1.00 98.19 116 GLU A N 1
ATOM 926 C CA . GLU A 1 116 ? -5.416 -6.451 -4.242 1.00 98.19 116 GLU A CA 1
ATOM 927 C C . GLU A 1 116 ? -4.400 -7.344 -4.962 1.00 98.19 116 GLU A C 1
ATOM 929 O O . GLU A 1 116 ? -3.201 -7.203 -4.729 1.00 98.19 116 GLU A O 1
ATOM 934 N N . ALA A 1 117 ? -4.844 -8.220 -5.869 1.00 98.38 117 ALA A N 1
ATOM 935 C CA . ALA A 1 117 ? -3.952 -9.108 -6.614 1.00 98.38 117 ALA A CA 1
ATOM 936 C C . ALA A 1 117 ? -2.924 -8.329 -7.454 1.00 98.38 117 ALA A C 1
ATOM 938 O O . ALA A 1 117 ? -1.729 -8.631 -7.398 1.00 98.38 117 ALA A O 1
ATOM 939 N N . LYS A 1 118 ? -3.359 -7.276 -8.158 1.00 98.31 118 LYS A N 1
ATOM 940 C CA . LYS A 1 118 ? -2.470 -6.389 -8.928 1.00 98.31 118 LYS A CA 1
ATOM 941 C C . LYS A 1 118 ? -1.464 -5.656 -8.045 1.00 98.31 118 LYS A C 1
ATOM 943 O O . LYS A 1 118 ? -0.277 -5.593 -8.364 1.00 98.31 118 LYS A O 1
ATOM 948 N N . LEU A 1 119 ? -1.912 -5.151 -6.898 1.00 98.44 119 LEU A N 1
ATOM 949 C CA . LEU A 1 119 ? -1.037 -4.478 -5.936 1.00 98.44 119 LEU A CA 1
ATOM 950 C C . LEU A 1 119 ? -0.013 -5.451 -5.324 1.00 98.44 119 LEU A C 1
ATOM 952 O O . LEU A 1 119 ? 1.148 -5.091 -5.130 1.00 98.44 119 LEU A O 1
ATOM 956 N N . VAL A 1 120 ? -0.400 -6.704 -5.076 1.00 98.19 120 VAL A N 1
ATOM 957 C CA . VAL A 1 120 ? 0.514 -7.756 -4.604 1.00 98.19 120 VAL A CA 1
ATOM 958 C C . VAL A 1 120 ? 1.589 -8.079 -5.646 1.00 98.19 120 VAL A C 1
ATOM 960 O O . VAL A 1 120 ? 2.736 -8.323 -5.272 1.00 98.19 120 VAL A O 1
ATOM 963 N N . GLU A 1 121 ? 1.277 -8.052 -6.944 1.00 98.06 121 GLU A N 1
ATOM 964 C CA . GLU A 1 121 ? 2.290 -8.208 -7.999 1.00 98.06 121 GLU A CA 1
ATOM 965 C C . GLU A 1 121 ? 3.345 -7.095 -7.953 1.00 98.06 121 GLU A C 1
ATOM 967 O O . GLU A 1 121 ? 4.540 -7.388 -8.019 1.00 98.06 121 GLU A O 1
ATOM 972 N N . ALA A 1 122 ? 2.935 -5.840 -7.751 1.00 97.25 122 ALA A N 1
ATOM 973 C CA . ALA A 1 122 ? 3.871 -4.728 -7.573 1.00 97.25 122 ALA A CA 1
ATOM 974 C C . ALA A 1 122 ? 4.759 -4.918 -6.328 1.00 97.25 122 ALA A C 1
ATOM 976 O O . ALA A 1 122 ? 5.977 -4.743 -6.394 1.00 97.25 122 ALA A O 1
ATOM 977 N N . ILE A 1 123 ? 4.173 -5.349 -5.205 1.00 96.50 123 ILE A N 1
ATOM 978 C CA . ILE A 1 123 ? 4.911 -5.638 -3.964 1.00 96.50 123 ILE A CA 1
ATOM 979 C C . ILE A 1 123 ? 5.934 -6.760 -4.162 1.00 96.50 123 ILE A C 1
ATOM 981 O O . ILE A 1 123 ? 7.029 -6.691 -3.605 1.00 96.50 123 ILE A O 1
ATOM 985 N N . LYS A 1 124 ? 5.622 -7.785 -4.962 1.00 96.00 124 LYS A N 1
ATOM 986 C CA . LYS A 1 124 ? 6.576 -8.861 -5.273 1.00 96.00 124 LYS A CA 1
ATOM 987 C C . LYS A 1 124 ? 7.806 -8.336 -6.010 1.00 96.00 124 LYS A C 1
ATOM 989 O O . LYS A 1 124 ? 8.909 -8.755 -5.669 1.00 96.00 124 LYS A O 1
ATOM 994 N N . ILE A 1 125 ? 7.634 -7.411 -6.960 1.00 94.12 125 ILE A N 1
ATOM 995 C CA . ILE A 1 125 ? 8.760 -6.767 -7.659 1.00 94.12 125 ILE A CA 1
ATOM 996 C C . ILE A 1 125 ? 9.621 -6.005 -6.646 1.00 94.12 125 ILE A C 1
ATOM 998 O O . ILE A 1 125 ? 10.808 -6.289 -6.533 1.00 94.12 125 ILE A O 1
ATOM 1002 N N . ILE A 1 126 ? 9.007 -5.139 -5.830 1.00 92.38 126 ILE A N 1
ATOM 1003 C CA . ILE A 1 126 ? 9.686 -4.388 -4.755 1.00 92.38 126 ILE A CA 1
ATOM 1004 C C . ILE A 1 126 ? 10.474 -5.321 -3.825 1.00 92.38 126 ILE A C 1
ATOM 1006 O O . ILE A 1 126 ? 11.657 -5.107 -3.555 1.00 92.38 126 ILE A O 1
ATOM 1010 N N . SER A 1 127 ? 9.833 -6.391 -3.347 1.00 91.06 127 SER A N 1
ATOM 1011 C CA . SER A 1 127 ? 10.465 -7.347 -2.439 1.00 91.06 127 SER A CA 1
ATOM 1012 C C . SER A 1 127 ? 11.631 -8.079 -3.095 1.00 91.06 127 SER A C 1
ATOM 1014 O O . SER A 1 127 ? 12.608 -8.362 -2.407 1.00 91.06 127 SER A O 1
ATOM 1016 N N . HIS A 1 128 ? 11.535 -8.411 -4.384 1.00 88.44 128 HIS A N 1
ATOM 1017 C CA . HIS A 1 128 ? 12.622 -9.053 -5.115 1.00 88.44 128 HIS A CA 1
ATOM 1018 C C . HIS A 1 128 ? 13.808 -8.102 -5.282 1.00 88.44 128 HIS A C 1
ATOM 1020 O O . HIS A 1 128 ? 14.932 -8.485 -4.975 1.00 88.44 128 HIS A O 1
ATOM 1026 N N . THR A 1 129 ? 13.562 -6.843 -5.654 1.00 85.06 129 THR A N 1
ATOM 1027 C CA . THR A 1 129 ? 14.617 -5.831 -5.790 1.00 85.06 129 THR A CA 1
ATOM 1028 C C . THR A 1 129 ? 15.353 -5.574 -4.474 1.00 85.06 129 THR A C 1
ATOM 1030 O O . THR A 1 129 ? 16.555 -5.349 -4.491 1.00 85.06 129 THR A O 1
ATOM 1033 N N . ARG A 1 130 ? 14.676 -5.656 -3.322 1.00 79.62 130 ARG A N 1
ATOM 1034 C CA . ARG A 1 130 ? 15.322 -5.529 -2.002 1.00 79.62 130 ARG A CA 1
ATOM 1035 C C . ARG A 1 130 ? 16.294 -6.667 -1.673 1.00 79.62 130 ARG A C 1
ATOM 1037 O O . ARG A 1 130 ?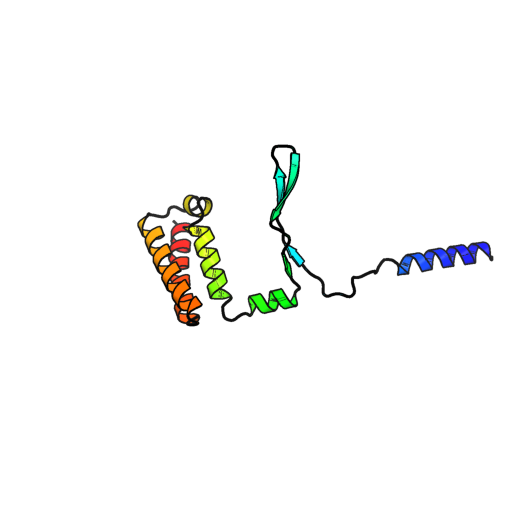 17.184 -6.475 -0.849 1.00 79.62 130 ARG A O 1
ATOM 1044 N N . MET A 1 131 ? 16.077 -7.858 -2.225 1.00 73.50 131 MET A N 1
ATOM 1045 C CA . MET A 1 131 ? 16.885 -9.044 -1.913 1.00 73.50 131 MET A CA 1
ATOM 1046 C C . MET A 1 131 ? 18.150 -9.168 -2.778 1.00 73.50 131 MET A C 1
ATOM 1048 O O . MET A 1 131 ? 18.973 -10.032 -2.484 1.00 73.50 131 MET A O 1
ATOM 1052 N N . ASN A 1 132 ? 18.301 -8.325 -3.806 1.00 60.00 132 ASN A N 1
ATOM 1053 C CA . ASN A 1 132 ? 19.412 -8.330 -4.768 1.00 60.00 132 ASN A CA 1
ATOM 1054 C C . ASN A 1 132 ? 20.376 -7.151 -4.532 1.00 60.00 132 ASN A C 1
ATOM 1056 O O . ASN A 1 132 ? 21.591 -7.302 -4.802 1.00 60.00 132 ASN A O 1
#

Foldseek 3Di:
DVVVVVVVVVVVVVVVPPPPPPPDADKDWDFDWDQDPVRDIDGPGDIDIDGPVRVVCCCPPLQNLVVVLLVVLCVQQVDPVNVVLFDDDPVLSVQLVVLSVVLNVCSVVVVRVVSSVSSVVSVVSSVVRNVD

Secondary structure (DSSP, 8-state):
-HHHHHHHHHHHHTTSTT----SS--EEEEEEEEE-TTS-EEEEEEEEEEEHHHHHHHHTSTTHHHHHHHHHHIIIIISHHHHHHTT--HHHHHHHHHHHHHHHHHHHTT-HHHHHHHHHHHHHHHHHHHH-

pLDDT: mean 83.59, std 16.21, range [47.44, 98.62]

Sequence (132 aa):
MKKILLLVTFIFLSSFAANAASDGEQKICSGLANWTEDGEFKQVRDSKCMTEAEYQAYLNSPDYLCKYYQNSIWKESEREYGKKQYKYTQADLDKIKVLKDEGKALCDAGKLKEGEAKLVEAIKIISHTRMN